Protein AF-A0A662GEE6-F1 (afdb_monomer_lite)

Structure (mmCIF, N/CA/C/O backbone):
data_AF-A0A662GEE6-F1
#
_entry.id   AF-A0A662GEE6-F1
#
loop_
_atom_site.group_PDB
_atom_site.id
_atom_site.type_symbol
_atom_site.label_atom_id
_atom_site.label_alt_id
_atom_site.label_comp_id
_atom_site.label_asym_id
_atom_site.label_entity_id
_atom_site.label_seq_id
_atom_site.pdbx_PDB_ins_code
_atom_site.Cartn_x
_atom_site.Cartn_y
_atom_site.Cartn_z
_atom_site.occupancy
_atom_site.B_iso_or_equiv
_atom_site.auth_seq_id
_atom_site.auth_comp_id
_atom_site.auth_asym_id
_atom_site.auth_atom_id
_atom_site.pdbx_PDB_model_num
ATOM 1 N N . VAL A 1 1 ? 4.863 8.278 20.091 1.00 70.12 1 VAL A N 1
ATOM 2 C CA . VAL A 1 1 ? 5.207 6.829 20.125 1.00 70.12 1 VAL A CA 1
ATOM 3 C C . VAL A 1 1 ? 4.520 6.023 19.019 1.00 70.12 1 VAL A C 1
ATOM 5 O O . VAL A 1 1 ? 5.196 5.236 18.364 1.00 70.12 1 VAL A O 1
ATOM 8 N N . ILE A 1 2 ? 3.230 6.260 18.743 1.00 75.50 2 ILE A N 1
ATOM 9 C CA . ILE A 1 2 ? 2.490 5.618 17.635 1.00 75.50 2 ILE A CA 1
ATOM 10 C C . ILE A 1 2 ? 3.215 5.796 16.292 1.00 75.50 2 ILE A C 1
ATOM 12 O O . ILE A 1 2 ? 3.536 4.803 15.649 1.00 75.50 2 ILE A O 1
ATOM 16 N N . ARG A 1 3 ? 3.590 7.037 15.936 1.00 79.31 3 ARG A N 1
ATOM 17 C CA . ARG A 1 3 ? 4.332 7.339 14.697 1.00 79.31 3 ARG A CA 1
ATOM 18 C C . ARG A 1 3 ? 5.618 6.520 14.561 1.00 79.31 3 ARG A C 1
ATOM 20 O O . ARG A 1 3 ? 5.789 5.827 13.579 1.00 79.31 3 ARG A O 1
ATOM 27 N N . LYS A 1 4 ? 6.444 6.475 15.611 1.00 80.25 4 LYS A N 1
ATOM 28 C CA . LYS A 1 4 ? 7.687 5.681 15.643 1.00 80.25 4 LYS A CA 1
ATOM 29 C C . LYS A 1 4 ? 7.441 4.177 15.452 1.00 80.25 4 LYS A C 1
ATOM 31 O O . LYS A 1 4 ? 8.267 3.494 14.860 1.00 80.25 4 LYS A O 1
ATOM 36 N N . THR A 1 5 ? 6.328 3.654 15.968 1.00 78.44 5 THR A N 1
ATOM 37 C CA . THR A 1 5 ? 5.972 2.231 15.819 1.00 78.44 5 THR A CA 1
ATOM 38 C C . THR A 1 5 ? 5.459 1.945 14.408 1.00 78.44 5 THR A C 1
ATOM 40 O O . THR A 1 5 ? 5.833 0.937 13.819 1.00 78.44 5 THR A O 1
ATOM 43 N N . LEU A 1 6 ? 4.676 2.862 13.837 1.00 78.25 6 LEU A N 1
ATOM 44 C CA . LEU A 1 6 ? 4.236 2.797 12.446 1.00 78.25 6 LEU A CA 1
ATOM 45 C C . LEU A 1 6 ? 5.425 2.890 11.478 1.00 78.25 6 LEU A C 1
ATOM 47 O O . LEU A 1 6 ? 5.554 2.056 10.589 1.00 78.25 6 LEU A O 1
ATOM 51 N N . ASP A 1 7 ? 6.336 3.837 11.704 1.00 81.69 7 ASP A N 1
ATOM 52 C CA . ASP A 1 7 ? 7.552 4.014 10.906 1.00 81.69 7 ASP A CA 1
ATOM 53 C C . ASP A 1 7 ? 8.461 2.781 10.996 1.00 81.69 7 ASP A C 1
ATOM 55 O O . ASP A 1 7 ? 9.103 2.410 10.017 1.00 81.69 7 ASP A O 1
ATOM 59 N N . TYR A 1 8 ? 8.508 2.115 12.153 1.00 80.56 8 TYR A N 1
ATOM 60 C CA . TYR A 1 8 ? 9.241 0.861 12.323 1.00 80.56 8 TYR A CA 1
ATOM 61 C C . TYR A 1 8 ? 8.662 -0.267 11.457 1.00 80.56 8 TYR A C 1
ATOM 63 O O . TYR A 1 8 ? 9.410 -0.950 10.762 1.00 80.56 8 TYR A O 1
ATOM 71 N N . VAL A 1 9 ? 7.336 -0.432 11.467 1.00 79.56 9 VAL A N 1
ATOM 72 C CA . VAL A 1 9 ? 6.606 -1.432 10.664 1.00 79.56 9 VAL A CA 1
ATOM 73 C C . VAL A 1 9 ? 6.745 -1.134 9.164 1.00 79.56 9 VAL A C 1
ATOM 75 O O . VAL A 1 9 ? 7.011 -2.038 8.371 1.00 79.56 9 VAL A O 1
ATOM 78 N N . ALA A 1 10 ? 6.623 0.136 8.774 1.00 76.00 10 ALA A N 1
ATOM 79 C CA . ALA A 1 10 ? 6.743 0.573 7.384 1.00 76.00 10 ALA A CA 1
ATOM 80 C C . ALA A 1 10 ? 8.167 0.399 6.830 1.00 76.00 10 ALA A C 1
ATOM 82 O O . ALA A 1 10 ? 8.337 0.037 5.670 1.00 76.00 10 ALA A O 1
ATOM 83 N N . ASN A 1 11 ? 9.194 0.610 7.660 1.00 81.62 11 ASN A N 1
ATOM 84 C CA . ASN A 1 11 ? 10.597 0.476 7.259 1.00 81.62 11 ASN A CA 1
ATOM 85 C C . ASN A 1 11 ? 11.186 -0.919 7.516 1.00 81.62 11 ASN A C 1
ATOM 87 O O . ASN A 1 11 ? 12.384 -1.118 7.311 1.00 81.62 11 ASN A O 1
ATOM 91 N N . LEU A 1 12 ? 10.379 -1.894 7.944 1.00 78.19 12 LEU A N 1
ATOM 92 C CA . LEU A 1 12 ? 10.841 -3.266 8.167 1.00 78.19 12 LEU A CA 1
ATOM 93 C C . LEU A 1 12 ? 11.504 -3.878 6.911 1.00 78.19 12 LEU A C 1
ATOM 95 O O . LEU A 1 12 ? 12.614 -4.396 7.037 1.00 78.19 12 LEU A O 1
ATOM 99 N N . PRO A 1 13 ? 10.933 -3.739 5.693 1.00 72.88 13 PRO A N 1
ATOM 100 C CA . PRO A 1 13 ? 11.553 -4.245 4.466 1.00 72.88 13 PRO A CA 1
ATOM 101 C C . PRO A 1 13 ? 12.862 -3.537 4.116 1.00 72.88 13 PRO A C 1
ATOM 103 O O . PRO A 1 13 ? 13.697 -4.098 3.421 1.00 72.88 13 PRO A O 1
ATOM 106 N N . ALA A 1 14 ? 13.075 -2.306 4.590 1.00 73.00 14 ALA A N 1
ATOM 107 C CA . ALA A 1 14 ? 14.298 -1.555 4.312 1.00 73.00 14 ALA A CA 1
ATOM 108 C C . ALA A 1 14 ? 15.508 -2.051 5.125 1.00 73.00 14 ALA A C 1
ATOM 110 O O . ALA A 1 14 ? 16.641 -1.676 4.812 1.00 73.00 14 ALA A O 1
ATOM 111 N N . ARG A 1 15 ? 15.281 -2.870 6.163 1.00 72.81 15 ARG A N 1
ATOM 112 C CA . ARG A 1 15 ? 16.337 -3.452 7.006 1.00 72.81 15 ARG A CA 1
ATOM 113 C C . ARG A 1 15 ? 16.937 -4.727 6.422 1.00 72.81 15 ARG A C 1
ATOM 115 O O . ARG A 1 15 ? 18.106 -4.994 6.677 1.00 72.81 15 ARG A O 1
ATOM 122 N N . ASP A 1 16 ? 16.169 -5.479 5.638 1.00 76.56 16 ASP A N 1
ATOM 123 C CA . ASP A 1 16 ? 16.661 -6.663 4.938 1.00 76.56 16 ASP A CA 1
ATOM 124 C C . ASP A 1 16 ? 17.181 -6.274 3.538 1.00 76.56 16 ASP A C 1
ATOM 126 O O . ASP A 1 16 ? 16.471 -5.601 2.783 1.00 76.56 16 ASP A O 1
ATOM 130 N N . PRO A 1 17 ? 18.409 -6.665 3.150 1.00 75.25 17 PRO A N 1
ATOM 131 C CA . PRO A 1 17 ? 18.991 -6.284 1.864 1.00 75.25 17 PRO A CA 1
ATOM 132 C C . PRO A 1 17 ? 18.207 -6.816 0.654 1.00 75.25 17 PRO A C 1
ATOM 134 O O . PRO A 1 17 ? 18.204 -6.165 -0.394 1.00 75.25 17 PRO A O 1
ATOM 137 N N . SER A 1 18 ? 17.528 -7.960 0.776 1.00 75.69 18 SER A N 1
ATOM 138 C CA . SER A 1 18 ? 16.696 -8.527 -0.290 1.00 75.69 18 SER A CA 1
ATOM 139 C C . SER A 1 18 ? 15.382 -7.754 -0.438 1.00 75.69 18 SER A C 1
ATOM 141 O O . SER A 1 18 ? 15.050 -7.300 -1.537 1.00 75.69 18 SER A O 1
ATOM 143 N N . ALA A 1 19 ? 14.679 -7.508 0.669 1.00 75.62 19 ALA A N 1
ATOM 144 C CA . ALA A 1 19 ? 13.407 -6.794 0.666 1.00 75.62 19 ALA A CA 1
ATOM 145 C C . ALA A 1 19 ? 13.584 -5.308 0.318 1.00 75.62 19 ALA A C 1
ATOM 147 O O . ALA A 1 19 ? 12.751 -4.738 -0.387 1.00 75.62 19 ALA A O 1
ATOM 148 N N . LYS A 1 20 ? 14.716 -4.700 0.693 1.00 80.44 20 LYS A N 1
ATOM 149 C CA . LYS A 1 20 ? 15.074 -3.326 0.315 1.00 80.44 20 LYS A CA 1
ATOM 150 C C . LYS A 1 20 ? 15.208 -3.167 -1.200 1.00 80.44 20 LYS A C 1
ATOM 152 O O . LYS A 1 20 ? 14.732 -2.170 -1.753 1.00 80.44 20 LYS A O 1
ATOM 157 N N . ARG A 1 21 ? 15.835 -4.134 -1.884 1.00 81.00 21 ARG A N 1
ATOM 158 C CA . ARG A 1 21 ? 15.965 -4.125 -3.353 1.00 81.00 21 ARG A CA 1
ATOM 159 C C . ARG A 1 21 ? 14.588 -4.166 -4.007 1.00 81.00 21 ARG A C 1
ATOM 161 O O . ARG A 1 21 ? 14.289 -3.291 -4.813 1.00 81.00 21 ARG A O 1
ATOM 168 N N . TRP A 1 22 ? 13.727 -5.098 -3.598 1.00 81.56 22 TRP A N 1
ATOM 169 C CA . TRP A 1 22 ? 12.362 -5.198 -4.129 1.00 81.56 22 TRP A CA 1
ATOM 170 C C . TRP A 1 22 ? 11.511 -3.963 -3.810 1.00 81.56 22 TRP A C 1
ATOM 172 O O . TRP A 1 22 ? 10.858 -3.431 -4.702 1.00 81.56 22 TRP A O 1
ATOM 182 N N . ALA A 1 23 ? 11.603 -3.403 -2.602 1.00 79.44 23 ALA A N 1
ATOM 183 C CA . ALA A 1 23 ? 10.926 -2.153 -2.254 1.00 79.44 23 ALA A CA 1
ATOM 184 C C . ALA A 1 23 ? 11.380 -0.974 -3.138 1.00 79.44 23 ALA A C 1
ATOM 186 O O . ALA A 1 23 ? 10.557 -0.182 -3.599 1.00 79.44 23 ALA A O 1
ATOM 1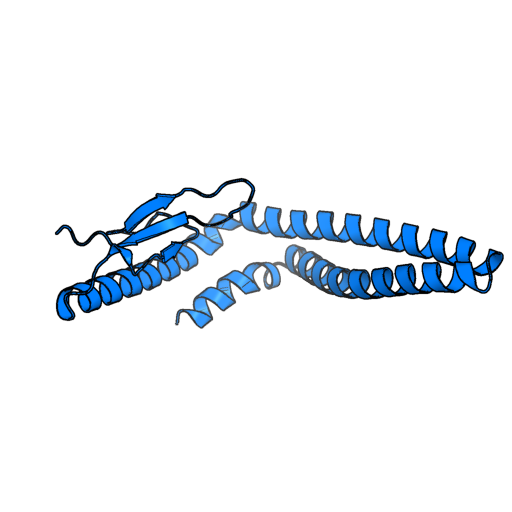87 N N . THR A 1 24 ? 12.679 -0.885 -3.436 1.00 83.50 24 THR A N 1
ATOM 188 C CA . THR A 1 24 ? 13.232 0.149 -4.329 1.00 83.50 24 THR A CA 1
ATOM 189 C C . THR A 1 24 ? 12.748 -0.051 -5.764 1.00 8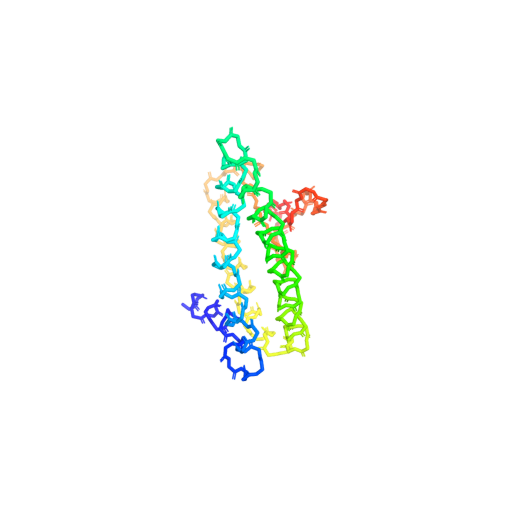3.50 24 THR A C 1
ATOM 191 O O . THR A 1 24 ? 12.272 0.893 -6.393 1.00 83.50 24 THR A O 1
ATOM 194 N N . VAL A 1 25 ? 12.793 -1.292 -6.258 1.00 83.69 25 VAL A N 1
ATOM 195 C CA . VAL A 1 25 ? 12.259 -1.682 -7.569 1.00 83.69 25 VAL A CA 1
ATOM 196 C C . VAL A 1 25 ? 10.775 -1.321 -7.662 1.00 83.69 25 VAL A C 1
ATOM 198 O O . VAL A 1 25 ? 10.364 -0.695 -8.631 1.00 83.69 25 VAL A O 1
ATOM 201 N N . TYR A 1 26 ? 9.971 -1.611 -6.635 1.00 84.50 26 TYR A N 1
ATOM 202 C CA . TYR A 1 26 ? 8.554 -1.240 -6.598 1.00 84.50 26 TYR A CA 1
ATOM 203 C C . TYR A 1 26 ? 8.341 0.277 -6.723 1.00 84.50 26 TYR A C 1
ATOM 205 O O . TYR A 1 26 ? 7.488 0.716 -7.498 1.00 84.50 26 TYR A O 1
ATOM 213 N N . LEU A 1 27 ? 9.122 1.087 -5.999 1.00 84.56 27 LEU A N 1
ATOM 214 C CA . LEU A 1 27 ? 9.037 2.550 -6.072 1.00 84.56 27 LEU A CA 1
ATOM 215 C C . LEU A 1 27 ? 9.426 3.085 -7.458 1.00 84.56 27 LEU A C 1
ATOM 217 O O . LEU A 1 27 ? 8.704 3.919 -8.010 1.00 84.56 27 LEU A O 1
ATOM 221 N N . LEU A 1 28 ? 10.514 2.575 -8.043 1.00 86.50 28 LEU A N 1
ATOM 222 C CA . LEU A 1 28 ? 10.965 2.954 -9.387 1.00 86.50 28 LEU A CA 1
ATOM 223 C C . LEU A 1 28 ? 9.952 2.554 -10.462 1.00 86.50 28 LEU A C 1
ATOM 225 O O . LEU A 1 28 ? 9.618 3.359 -11.335 1.00 86.50 28 LEU A O 1
ATOM 229 N N . ILE A 1 29 ? 9.406 1.339 -10.374 1.00 86.81 29 ILE A N 1
ATOM 230 C CA . ILE A 1 29 ? 8.377 0.875 -11.303 1.00 86.81 29 ILE A CA 1
ATOM 231 C C . ILE A 1 29 ? 7.111 1.709 -11.154 1.00 86.81 29 ILE A C 1
ATOM 233 O O . ILE A 1 29 ? 6.516 2.067 -12.162 1.00 86.81 29 ILE A O 1
ATOM 237 N N . ARG A 1 30 ? 6.702 2.084 -9.935 1.00 84.19 30 ARG A N 1
ATOM 238 C CA . ARG A 1 30 ? 5.517 2.932 -9.728 1.00 84.19 30 ARG A CA 1
ATOM 239 C C . ARG A 1 30 ? 5.636 4.274 -10.456 1.00 84.19 30 ARG A C 1
ATOM 241 O O . ARG A 1 30 ? 4.640 4.748 -11.000 1.00 84.19 30 ARG A O 1
ATOM 248 N N . LEU A 1 31 ? 6.826 4.876 -10.465 1.00 85.69 31 LEU A N 1
ATOM 249 C CA . LEU A 1 31 ? 7.096 6.096 -11.230 1.00 85.69 31 LEU A CA 1
ATOM 250 C C . LEU A 1 31 ? 7.096 5.810 -12.741 1.00 85.69 31 LEU A C 1
ATOM 252 O O . LEU A 1 31 ? 6.408 6.493 -13.497 1.00 85.69 31 LEU A O 1
ATOM 256 N N . SER A 1 32 ? 7.797 4.755 -13.158 1.00 85.00 32 SER A N 1
ATOM 257 C CA . SER A 1 32 ? 7.910 4.339 -14.564 1.00 85.00 32 SER A CA 1
ATOM 258 C C . SER A 1 32 ? 6.551 4.012 -15.190 1.00 85.00 32 SER A C 1
ATOM 260 O O . SER A 1 32 ? 6.305 4.337 -16.348 1.00 85.00 32 SER A O 1
ATOM 262 N N . LEU A 1 33 ? 5.620 3.446 -14.417 1.00 87.25 33 LEU A N 1
ATOM 263 C CA . LEU A 1 33 ? 4.257 3.134 -14.855 1.00 87.25 33 LEU A CA 1
ATOM 264 C C . LEU A 1 33 ? 3.458 4.399 -15.198 1.00 87.25 33 LEU A C 1
ATOM 266 O O . LEU A 1 33 ? 2.685 4.408 -16.148 1.00 87.25 33 LEU A O 1
ATOM 270 N N . ARG A 1 34 ? 3.669 5.497 -14.460 1.00 87.31 34 ARG A N 1
ATOM 271 C CA . ARG A 1 34 ? 3.034 6.786 -14.779 1.00 87.31 34 ARG A CA 1
ATOM 272 C C . ARG A 1 34 ? 3.588 7.361 -16.079 1.00 87.31 34 ARG A C 1
ATOM 274 O O . ARG A 1 34 ? 2.816 7.834 -16.902 1.00 87.31 34 ARG A O 1
ATOM 281 N N . ILE A 1 35 ? 4.905 7.284 -16.268 1.00 87.06 35 ILE A N 1
ATOM 282 C CA . ILE A 1 35 ? 5.580 7.784 -17.474 1.00 87.06 35 ILE A CA 1
ATOM 283 C C . ILE A 1 35 ? 5.142 6.977 -18.702 1.00 87.06 35 ILE A C 1
ATOM 285 O O . ILE A 1 35 ? 4.731 7.555 -19.702 1.00 87.06 35 ILE A O 1
ATOM 289 N N . THR A 1 36 ? 5.162 5.646 -18.611 1.00 87.94 36 THR A N 1
ATOM 290 C CA . THR A 1 36 ? 4.727 4.752 -19.700 1.00 87.94 36 THR A CA 1
ATOM 291 C C . THR A 1 36 ? 3.250 4.924 -20.039 1.00 87.94 36 THR A C 1
ATOM 293 O O . THR A 1 36 ? 2.901 4.895 -21.214 1.00 87.94 36 THR A O 1
ATOM 296 N N . PHE A 1 37 ? 2.386 5.190 -19.055 1.00 88.12 37 PHE A N 1
ATOM 297 C CA . PHE A 1 37 ? 0.979 5.500 -19.315 1.00 88.12 37 PHE A CA 1
ATOM 298 C C . PHE A 1 37 ? 0.797 6.822 -20.077 1.00 88.12 37 PHE A C 1
ATOM 300 O O . PHE A 1 37 ? 0.020 6.884 -21.025 1.00 88.12 37 PHE A O 1
ATOM 307 N N . VAL A 1 38 ? 1.547 7.869 -19.717 1.00 89.81 38 VAL A N 1
ATOM 308 C CA . VAL A 1 38 ? 1.523 9.142 -20.459 1.00 89.81 38 VAL A CA 1
ATOM 309 C C . VAL A 1 38 ? 2.057 8.958 -21.880 1.00 89.81 38 VAL A C 1
ATOM 311 O O . VAL A 1 38 ? 1.443 9.454 -22.820 1.00 89.81 38 VAL A O 1
ATOM 314 N N . LEU A 1 39 ? 3.147 8.205 -22.055 1.00 87.50 39 LEU A N 1
ATOM 315 C CA . LEU A 1 39 ? 3.686 7.869 -23.378 1.00 87.50 39 LEU A CA 1
ATOM 316 C C . LEU A 1 39 ? 2.683 7.079 -24.224 1.00 87.50 39 LEU A C 1
ATOM 318 O O . LEU A 1 39 ? 2.557 7.341 -25.415 1.00 87.50 39 LEU A O 1
ATOM 322 N N . PHE A 1 40 ? 1.937 6.158 -23.615 1.00 90.44 40 PHE A N 1
ATOM 323 C CA . PHE A 1 40 ? 0.875 5.416 -24.288 1.00 90.44 40 PHE A CA 1
ATOM 324 C C . PHE A 1 40 ? -0.249 6.346 -24.773 1.00 90.44 40 PHE A C 1
ATOM 326 O O . PHE A 1 40 ? -0.636 6.283 -25.938 1.00 90.44 40 PHE A O 1
ATOM 333 N N . LEU A 1 41 ? -0.725 7.267 -23.926 1.00 89.94 41 LEU A N 1
ATOM 334 C CA . LEU A 1 41 ? -1.733 8.259 -24.324 1.00 89.94 41 LEU A CA 1
ATOM 335 C C . LEU A 1 41 ? -1.215 9.213 -25.410 1.00 89.94 41 LEU A C 1
ATOM 337 O O . LEU A 1 41 ? -1.932 9.523 -26.359 1.00 89.94 41 LEU A O 1
ATOM 341 N N . PHE A 1 42 ? 0.040 9.648 -25.297 1.00 89.25 42 PHE A N 1
ATOM 342 C CA . PHE A 1 42 ? 0.691 10.480 -26.305 1.00 89.25 42 PHE A CA 1
ATOM 343 C C . PHE A 1 42 ? 0.825 9.743 -27.643 1.00 89.25 42 PHE A C 1
ATOM 345 O O . PHE A 1 42 ? 0.594 10.322 -28.702 1.00 89.25 42 PHE A O 1
ATOM 352 N N . SER A 1 43 ? 1.119 8.444 -27.596 1.00 88.31 43 SER A N 1
ATOM 353 C CA . SER A 1 43 ? 1.155 7.594 -28.779 1.00 88.31 43 SER A CA 1
ATOM 354 C C . SER A 1 43 ? -0.205 7.491 -29.462 1.00 88.31 43 SER A C 1
ATOM 356 O O . SER A 1 43 ? -0.268 7.571 -30.686 1.00 88.31 43 SER A O 1
ATOM 358 N N . LEU A 1 44 ? -1.292 7.343 -28.695 1.00 87.56 44 LEU A N 1
ATOM 359 C CA . LEU A 1 44 ? -2.650 7.349 -29.246 1.00 87.56 44 LEU A CA 1
ATOM 360 C C . LEU A 1 44 ? -2.958 8.679 -29.937 1.00 87.56 44 LEU A C 1
ATOM 362 O O . LEU A 1 44 ? -3.485 8.683 -31.045 1.00 87.56 44 LEU A O 1
ATOM 366 N N . PHE A 1 45 ? -2.567 9.806 -29.342 1.00 88.88 45 PHE A N 1
ATOM 367 C CA . PHE A 1 45 ? -2.716 11.105 -29.996 1.00 88.88 45 PHE A CA 1
ATOM 368 C C . PHE A 1 45 ? -1.933 11.166 -31.318 1.00 88.88 45 PHE A C 1
ATOM 370 O O . PHE A 1 45 ? -2.496 11.529 -32.350 1.00 88.88 45 PHE A O 1
ATOM 377 N N . LEU A 1 46 ? -0.674 10.719 -31.326 1.00 88.31 46 LEU A N 1
ATOM 378 C CA . LEU A 1 46 ? 0.168 10.715 -32.525 1.00 88.31 46 LEU A CA 1
ATOM 379 C C . LEU A 1 46 ? -0.385 9.855 -33.665 1.00 88.31 46 LEU A C 1
ATOM 381 O O . LEU A 1 46 ? -0.235 10.254 -34.818 1.00 88.31 46 LEU A O 1
ATOM 385 N N . THR A 1 47 ? -1.060 8.734 -33.377 1.00 87.88 47 THR A N 1
ATOM 386 C CA . THR A 1 47 ? -1.684 7.905 -34.432 1.00 87.88 47 THR A CA 1
ATOM 387 C C . THR A 1 47 ? -2.712 8.666 -35.271 1.00 87.88 47 THR A C 1
ATOM 389 O O . THR A 1 47 ? -2.903 8.329 -36.436 1.00 87.88 47 THR A O 1
ATOM 392 N N . THR A 1 48 ? -3.331 9.719 -34.723 1.00 86.19 48 THR A N 1
ATOM 393 C CA . THR A 1 48 ? -4.295 10.553 -35.460 1.00 86.19 48 THR A CA 1
ATOM 394 C C . THR A 1 48 ? -3.629 11.529 -36.429 1.00 86.19 48 THR A C 1
ATOM 396 O O . THR A 1 48 ? -4.229 11.892 -37.435 1.00 86.19 48 THR A O 1
ATOM 399 N N . THR A 1 49 ? -2.395 11.959 -36.142 1.00 85.69 49 THR A N 1
ATOM 400 C CA . THR A 1 49 ? -1.661 12.940 -36.959 1.00 85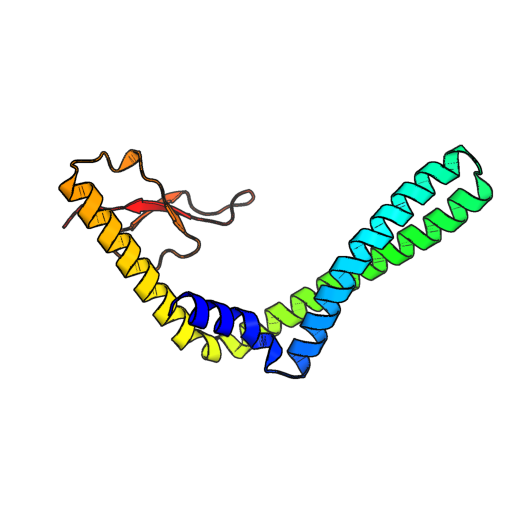.69 49 THR A CA 1
ATOM 401 C C . THR A 1 49 ? -0.699 12.261 -37.933 1.00 85.69 49 THR A C 1
ATOM 403 O O . THR A 1 49 ? -0.620 12.653 -39.090 1.00 85.69 49 THR A O 1
ATOM 406 N N . ASN A 1 50 ? 0.025 11.237 -37.470 1.00 86.38 50 ASN A N 1
ATOM 407 C CA . ASN A 1 50 ? 1.021 10.484 -38.233 1.00 86.38 50 ASN A CA 1
ATOM 408 C C . ASN A 1 50 ? 0.852 8.978 -37.958 1.00 86.38 50 ASN A C 1
ATOM 410 O O . ASN A 1 50 ? 1.437 8.463 -36.998 1.00 86.38 50 ASN A O 1
ATOM 414 N N . PRO A 1 51 ? 0.075 8.259 -38.789 1.00 83.19 51 PRO A N 1
ATOM 415 C CA . PRO A 1 51 ? -0.300 6.873 -38.520 1.00 83.19 51 PRO A CA 1
ATOM 416 C C . PRO A 1 51 ? 0.897 5.927 -38.385 1.00 83.19 51 PRO A C 1
ATOM 418 O O . PRO A 1 51 ? 0.962 5.171 -37.421 1.00 83.19 51 PRO A O 1
ATOM 421 N N . GLU A 1 52 ? 1.878 5.998 -39.291 1.00 85.94 52 GLU A N 1
ATOM 422 C CA . GLU A 1 52 ? 3.004 5.052 -39.298 1.00 85.94 52 GLU A CA 1
ATOM 423 C C . GLU A 1 52 ? 3.845 5.135 -38.019 1.00 85.94 52 GLU A C 1
ATOM 425 O O . GLU A 1 52 ? 3.997 4.143 -37.307 1.00 85.94 52 GLU A O 1
ATOM 430 N N . LEU A 1 53 ? 4.327 6.333 -37.668 1.00 83.94 53 LEU A N 1
ATOM 431 C CA . LEU A 1 53 ? 5.093 6.547 -36.435 1.00 83.94 53 LEU A CA 1
ATOM 432 C C . LEU A 1 53 ? 4.249 6.281 -35.184 1.00 83.94 53 LEU A C 1
ATOM 434 O O . LEU A 1 53 ? 4.761 5.738 -34.204 1.00 83.94 53 LEU A O 1
ATOM 438 N N . GLY A 1 54 ? 2.961 6.630 -35.222 1.00 87.31 54 GLY A N 1
ATOM 439 C CA . GLY A 1 54 ? 2.036 6.393 -34.122 1.00 87.31 54 GLY A CA 1
ATOM 440 C C . GLY A 1 54 ? 1.876 4.909 -33.794 1.00 87.31 54 GLY A C 1
ATOM 441 O O . GLY A 1 54 ? 1.928 4.549 -32.619 1.00 87.31 54 GLY A O 1
ATOM 442 N N . PHE A 1 55 ? 1.729 4.038 -34.799 1.00 87.75 55 PHE A N 1
ATOM 443 C CA . PHE A 1 55 ? 1.584 2.595 -34.575 1.00 87.75 55 PHE A CA 1
ATOM 444 C C . PHE A 1 55 ? 2.863 1.955 -34.022 1.00 87.75 55 PHE A C 1
ATOM 446 O O . PHE A 1 55 ? 2.777 1.164 -33.078 1.00 87.75 55 PHE A O 1
ATOM 453 N N . TYR A 1 56 ? 4.045 2.324 -34.534 1.00 88.62 56 TYR A N 1
ATOM 454 C CA . TYR A 1 56 ? 5.320 1.843 -33.980 1.00 88.62 56 TYR A CA 1
ATOM 455 C C . TYR A 1 56 ? 5.493 2.261 -32.517 1.00 88.62 56 TYR A C 1
ATOM 457 O O . TYR A 1 56 ? 5.805 1.427 -31.661 1.00 88.62 56 TYR A O 1
ATOM 465 N N . LEU A 1 57 ? 5.243 3.538 -32.213 1.00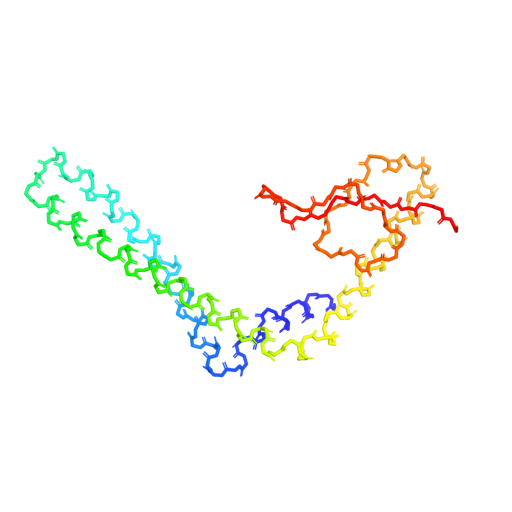 87.75 57 LEU A N 1
ATOM 466 C CA . LEU A 1 57 ? 5.347 4.059 -30.852 1.00 87.75 57 LEU A CA 1
ATOM 467 C C . LEU A 1 57 ? 4.325 3.391 -29.916 1.00 87.75 57 LEU A C 1
ATOM 469 O O . LEU A 1 57 ? 4.652 3.102 -28.765 1.00 87.75 57 LEU A O 1
ATOM 473 N N . LEU A 1 58 ? 3.127 3.071 -30.419 1.00 89.38 58 LEU A N 1
ATOM 474 C CA . LEU A 1 58 ? 2.057 2.444 -29.642 1.00 89.38 58 LEU A CA 1
ATOM 475 C C . LEU A 1 58 ? 2.440 1.022 -29.251 1.00 89.38 58 LEU A C 1
ATOM 477 O O . LEU A 1 58 ? 2.245 0.626 -28.101 1.00 89.38 58 LEU A O 1
ATOM 481 N N . TYR A 1 59 ? 3.022 0.269 -30.184 1.00 90.31 59 TYR A N 1
ATOM 482 C CA . TYR A 1 59 ? 3.476 -1.096 -29.935 1.00 90.31 59 TYR A CA 1
ATOM 483 C C . TYR A 1 59 ? 4.571 -1.124 -28.861 1.00 90.31 59 TYR A C 1
ATOM 485 O O . TYR A 1 59 ? 4.486 -1.887 -27.894 1.00 90.31 59 TYR A O 1
ATOM 493 N N . VAL A 1 60 ? 5.553 -0.222 -28.972 1.00 90.19 60 VAL A N 1
ATOM 494 C CA . VAL A 1 60 ? 6.639 -0.076 -27.991 1.00 90.19 60 VAL A C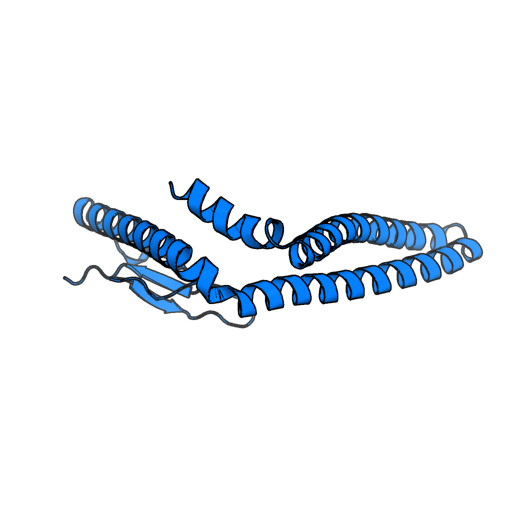A 1
ATOM 495 C C . VAL A 1 60 ? 6.101 0.364 -26.626 1.00 90.19 60 VAL A C 1
ATOM 497 O O . VAL A 1 60 ? 6.446 -0.234 -25.605 1.00 90.19 60 VAL A O 1
ATOM 500 N N . ALA A 1 61 ? 5.224 1.371 -26.587 1.00 89.12 61 ALA A N 1
ATOM 501 C CA . ALA A 1 61 ? 4.635 1.870 -25.347 1.00 89.12 61 ALA A CA 1
ATOM 502 C C . ALA A 1 61 ? 3.787 0.798 -24.645 1.00 89.12 61 ALA A C 1
ATOM 504 O O . ALA A 1 61 ? 3.878 0.641 -23.427 1.00 89.12 61 ALA A O 1
ATOM 505 N N . THR A 1 62 ? 3.015 0.020 -25.406 1.00 89.25 62 THR A N 1
ATOM 506 C CA . THR A 1 62 ? 2.192 -1.078 -24.878 1.00 89.25 62 THR A CA 1
ATOM 507 C C . THR A 1 62 ? 3.062 -2.192 -24.303 1.00 89.25 62 THR A C 1
ATOM 509 O O . THR A 1 62 ? 2.811 -2.650 -23.186 1.00 89.25 62 THR A O 1
ATOM 512 N N . ALA A 1 63 ? 4.126 -2.588 -25.010 1.00 91.38 63 ALA A N 1
ATOM 513 C CA . ALA A 1 63 ? 5.074 -3.585 -24.517 1.00 91.38 63 ALA A CA 1
ATOM 514 C C . ALA A 1 63 ? 5.746 -3.129 -23.208 1.00 91.38 63 ALA A C 1
ATOM 516 O O . ALA A 1 63 ? 5.787 -3.882 -22.232 1.00 91.38 63 ALA A O 1
ATOM 517 N N . LEU A 1 64 ? 6.204 -1.873 -23.144 1.00 89.19 64 LEU A N 1
ATOM 518 C CA . LEU A 1 64 ? 6.797 -1.289 -21.936 1.00 89.19 64 LEU A CA 1
ATOM 519 C C . LEU A 1 64 ? 5.808 -1.206 -20.768 1.00 89.19 64 LEU A C 1
ATOM 521 O O . LEU A 1 64 ? 6.186 -1.482 -19.624 1.00 89.19 64 LEU A O 1
ATOM 525 N N . LEU A 1 65 ? 4.549 -0.850 -21.034 1.00 89.31 65 LEU A N 1
ATOM 526 C CA . LEU A 1 65 ? 3.491 -0.810 -20.023 1.00 89.31 65 LEU A CA 1
ATOM 527 C C . LEU A 1 65 ? 3.242 -2.211 -19.454 1.00 89.31 65 LEU A C 1
ATOM 529 O O . LEU A 1 65 ? 3.196 -2.378 -18.233 1.00 89.31 65 LEU A O 1
ATOM 533 N N . TYR A 1 66 ? 3.167 -3.223 -20.321 1.00 90.31 66 TYR A N 1
ATOM 534 C CA . TYR A 1 66 ? 2.953 -4.611 -19.919 1.00 90.31 66 TYR A CA 1
ATOM 535 C C . TYR A 1 66 ? 4.102 -5.149 -19.054 1.00 90.31 66 TYR A C 1
ATOM 537 O O . TYR A 1 66 ? 3.868 -5.672 -17.960 1.00 90.31 66 TYR A O 1
ATOM 545 N N . ILE A 1 67 ? 5.352 -4.933 -19.479 1.00 89.31 67 ILE A N 1
ATOM 546 C CA . ILE A 1 67 ? 6.545 -5.291 -18.694 1.00 89.31 67 ILE A CA 1
ATOM 547 C C . ILE A 1 67 ? 6.513 -4.586 -17.331 1.00 89.31 67 ILE A C 1
ATOM 549 O O . ILE A 1 67 ? 6.702 -5.222 -16.292 1.00 89.31 67 ILE A O 1
ATOM 553 N N . SER A 1 68 ? 6.209 -3.287 -17.311 1.00 88.25 68 SER A N 1
ATOM 554 C CA . SER A 1 68 ? 6.130 -2.502 -16.072 1.00 88.25 68 SER A CA 1
ATOM 555 C C . SER A 1 68 ? 5.047 -3.023 -15.122 1.00 88.25 68 SER A C 1
ATOM 557 O O . SER A 1 68 ? 5.262 -3.063 -13.908 1.00 88.25 68 SER A O 1
ATOM 559 N N . MET A 1 69 ? 3.898 -3.461 -15.649 1.00 87.19 69 MET A N 1
ATOM 560 C CA . MET A 1 69 ? 2.828 -4.082 -14.862 1.00 87.19 69 MET A CA 1
ATOM 561 C C . MET A 1 69 ? 3.265 -5.410 -14.239 1.00 87.19 69 MET A C 1
ATOM 563 O O . MET A 1 69 ? 3.058 -5.605 -13.038 1.00 87.19 69 MET A O 1
ATOM 567 N N . ILE A 1 70 ? 3.907 -6.290 -15.012 1.00 90.25 70 ILE A N 1
ATOM 568 C CA . ILE A 1 70 ? 4.389 -7.588 -14.514 1.00 90.25 70 ILE A CA 1
ATOM 569 C C . ILE A 1 70 ? 5.430 -7.387 -13.415 1.00 90.25 70 ILE A C 1
ATOM 571 O O . ILE A 1 70 ? 5.312 -7.967 -12.334 1.00 90.25 70 ILE A O 1
ATOM 575 N N . VAL A 1 71 ? 6.424 -6.526 -13.652 1.00 89.00 71 VAL A N 1
ATOM 576 C CA . VAL A 1 71 ? 7.476 -6.257 -12.662 1.00 89.00 71 VAL A CA 1
ATOM 577 C C . VAL A 1 71 ? 6.881 -5.631 -11.399 1.00 89.00 71 VAL A C 1
ATOM 579 O O . VAL A 1 71 ? 7.295 -5.983 -10.293 1.00 89.00 71 VAL A O 1
ATOM 582 N N . ARG A 1 72 ? 5.870 -4.756 -11.527 1.00 88.81 72 ARG A N 1
ATOM 583 C CA . ARG A 1 72 ? 5.150 -4.200 -10.370 1.00 88.81 72 ARG A CA 1
ATOM 584 C C . ARG A 1 72 ? 4.503 -5.296 -9.536 1.00 88.81 72 ARG A C 1
ATOM 586 O O . ARG A 1 72 ? 4.656 -5.286 -8.316 1.00 88.81 72 ARG A O 1
ATOM 593 N N . TRP A 1 73 ? 3.765 -6.191 -10.186 1.00 88.75 73 TRP A N 1
ATOM 594 C CA . TRP A 1 73 ? 3.059 -7.282 -9.524 1.00 88.75 73 TRP A CA 1
ATOM 595 C C . TRP A 1 73 ? 4.036 -8.233 -8.828 1.00 88.75 73 TRP A C 1
ATOM 597 O O . TRP A 1 73 ? 3.883 -8.510 -7.641 1.00 88.75 73 TRP A O 1
ATOM 607 N N . TYR A 1 74 ? 5.100 -8.639 -9.523 1.00 88.62 74 TYR A N 1
ATOM 608 C CA . TYR A 1 74 ? 6.127 -9.517 -8.963 1.00 88.62 74 TYR A CA 1
ATOM 609 C C . TYR A 1 74 ? 6.851 -8.879 -7.771 1.00 88.62 74 TYR A C 1
ATOM 611 O O . TYR A 1 74 ? 7.018 -9.508 -6.727 1.00 88.62 74 TYR A O 1
ATOM 619 N N . SER A 1 75 ? 7.241 -7.609 -7.901 1.00 85.25 75 SER A N 1
ATOM 620 C CA . SER A 1 75 ? 7.902 -6.870 -6.826 1.00 85.25 75 SER A CA 1
ATOM 621 C C . SER A 1 75 ? 7.000 -6.718 -5.597 1.00 85.25 75 SER A C 1
ATOM 623 O O . SER A 1 75 ? 7.446 -6.932 -4.470 1.00 85.25 75 SER A O 1
ATOM 625 N N . LEU A 1 76 ? 5.713 -6.421 -5.808 1.00 85.19 76 LEU A N 1
ATOM 626 C CA . LEU A 1 76 ? 4.732 -6.347 -4.728 1.00 85.19 76 LEU A CA 1
ATOM 627 C C . LEU A 1 76 ? 4.597 -7.690 -4.003 1.00 85.19 76 LEU A C 1
ATOM 629 O O . LEU A 1 76 ? 4.680 -7.716 -2.778 1.00 85.19 76 LEU A O 1
ATOM 633 N N . ASN A 1 77 ? 4.454 -8.792 -4.742 1.00 87.56 77 ASN A N 1
ATOM 634 C CA . ASN A 1 77 ? 4.365 -10.124 -4.146 1.00 87.56 77 ASN A CA 1
ATOM 635 C C . ASN A 1 77 ? 5.619 -10.466 -3.342 1.00 87.56 77 ASN A C 1
ATOM 637 O O . ASN A 1 77 ? 5.499 -10.944 -2.224 1.00 87.56 77 ASN A O 1
ATOM 641 N N . LYS A 1 78 ? 6.818 -10.127 -3.831 1.00 85.25 78 LYS A N 1
ATOM 642 C CA . LYS A 1 78 ? 8.053 -10.347 -3.063 1.00 85.25 78 LYS A CA 1
ATOM 643 C C . LYS A 1 78 ? 8.105 -9.563 -1.756 1.00 85.25 78 LYS A C 1
ATOM 645 O O . LYS A 1 78 ? 8.605 -10.078 -0.758 1.00 85.25 78 LYS A O 1
ATOM 650 N N . VAL A 1 79 ? 7.584 -8.338 -1.741 1.00 83.88 79 VAL A N 1
ATOM 651 C CA . VAL A 1 79 ? 7.463 -7.556 -0.503 1.00 83.88 79 VAL A CA 1
ATOM 652 C C . VAL A 1 79 ? 6.428 -8.186 0.437 1.00 83.88 79 VAL A C 1
ATOM 654 O O . VAL A 1 79 ? 6.685 -8.285 1.635 1.00 83.88 79 VAL A O 1
ATOM 657 N N . LEU A 1 80 ? 5.289 -8.650 -0.083 1.00 84.31 80 LEU A N 1
ATOM 658 C CA . LEU A 1 80 ? 4.255 -9.327 0.709 1.00 84.31 80 LEU A CA 1
ATOM 659 C C . LEU A 1 80 ? 4.751 -10.656 1.298 1.00 84.31 80 LEU A C 1
ATOM 661 O O . LEU A 1 80 ? 4.553 -10.898 2.487 1.00 84.31 80 LEU A O 1
ATOM 665 N N . ASP A 1 81 ? 5.462 -11.465 0.512 1.00 86.69 81 ASP A N 1
ATOM 666 C CA . ASP A 1 81 ? 6.085 -12.717 0.955 1.00 86.69 81 ASP A CA 1
ATOM 667 C C . ASP A 1 81 ? 7.067 -12.462 2.104 1.00 86.69 81 ASP A C 1
ATOM 669 O O . ASP A 1 81 ? 7.070 -13.182 3.103 1.00 86.69 81 ASP A O 1
ATOM 673 N N . PHE A 1 82 ? 7.875 -11.399 2.004 1.00 85.25 82 PHE A N 1
ATOM 674 C CA . PHE A 1 82 ? 8.782 -11.001 3.079 1.00 85.25 82 PHE A CA 1
ATOM 675 C C . PHE A 1 82 ? 8.025 -10.692 4.374 1.00 85.25 82 PHE A C 1
ATOM 677 O O . PHE A 1 82 ? 8.445 -11.130 5.447 1.00 85.25 82 PHE A O 1
ATOM 684 N N . TYR A 1 83 ? 6.906 -9.971 4.285 1.00 82.19 83 TYR A N 1
ATOM 685 C CA . TYR A 1 83 ? 6.060 -9.684 5.442 1.00 82.19 83 TYR A CA 1
ATOM 686 C C . TYR A 1 83 ? 5.408 -10.945 6.024 1.00 82.19 83 TYR A C 1
ATOM 688 O O . TYR A 1 83 ? 5.348 -11.080 7.245 1.00 82.19 83 TYR A O 1
ATOM 696 N N . ALA A 1 84 ? 4.971 -11.882 5.181 1.00 83.81 84 ALA A N 1
ATOM 697 C CA . ALA A 1 84 ? 4.387 -13.146 5.625 1.00 83.81 84 ALA A CA 1
ATOM 698 C C . ALA A 1 84 ? 5.410 -14.020 6.377 1.00 83.81 84 ALA A C 1
ATOM 700 O O . ALA A 1 84 ? 5.131 -14.523 7.469 1.00 83.81 84 ALA A O 1
ATOM 701 N N . LEU A 1 85 ? 6.627 -14.142 5.838 1.00 85.44 85 LEU A N 1
ATOM 702 C CA . LEU A 1 85 ? 7.714 -14.915 6.449 1.00 85.44 85 LEU A CA 1
ATOM 703 C C . LEU A 1 85 ? 8.211 -14.286 7.760 1.00 85.44 85 LEU A C 1
ATOM 705 O O . LEU A 1 85 ? 8.509 -14.991 8.723 1.00 85.44 85 LEU A O 1
ATOM 709 N N . ASN A 1 86 ? 8.250 -12.954 7.829 1.00 84.06 86 ASN A N 1
ATOM 710 C CA . ASN A 1 86 ? 8.777 -12.211 8.976 1.00 84.06 86 ASN A CA 1
ATOM 711 C C . ASN A 1 86 ? 7.692 -11.654 9.911 1.00 84.06 86 ASN A C 1
ATOM 713 O O . ASN A 1 86 ? 7.953 -10.713 10.664 1.00 84.06 86 ASN A O 1
ATOM 717 N N . HIS A 1 87 ? 6.487 -12.233 9.903 1.00 78.69 87 HIS A N 1
ATOM 718 C CA . HIS A 1 87 ? 5.370 -11.777 10.741 1.00 78.69 87 HIS A CA 1
ATOM 719 C C . HIS A 1 87 ? 5.747 -11.689 12.233 1.00 78.69 87 HIS A C 1
ATOM 721 O O . HIS A 1 87 ? 5.350 -10.745 12.920 1.00 78.69 87 HIS A O 1
ATOM 727 N N . HIS A 1 88 ? 6.590 -12.611 12.712 1.00 80.81 88 HIS A N 1
ATOM 728 C CA . HIS A 1 88 ? 7.083 -12.656 14.090 1.00 80.81 88 HIS A CA 1
ATOM 729 C C . HIS A 1 88 ? 7.837 -11.376 14.505 1.00 80.81 88 HIS A C 1
ATOM 731 O O . HIS A 1 88 ? 7.687 -10.907 15.633 1.00 80.81 88 HIS A O 1
ATOM 737 N N . LEU A 1 89 ? 8.584 -10.739 13.589 1.00 77.69 89 LEU A N 1
ATOM 738 C CA . LEU A 1 89 ? 9.291 -9.474 13.854 1.00 77.69 89 LEU A CA 1
ATOM 739 C C . LEU A 1 89 ? 8.320 -8.309 14.098 1.00 77.69 89 LEU A C 1
ATOM 741 O O . LEU A 1 89 ? 8.672 -7.308 14.730 1.00 77.69 89 LEU A O 1
ATOM 745 N N . MET A 1 90 ? 7.091 -8.424 13.594 1.00 77.94 90 MET A N 1
ATOM 746 C CA . MET A 1 90 ? 6.069 -7.387 13.688 1.00 77.94 90 MET A CA 1
ATOM 747 C C . MET A 1 90 ? 5.111 -7.597 14.851 1.00 77.94 90 MET A C 1
ATOM 749 O O . MET A 1 90 ? 4.445 -6.635 15.226 1.00 77.94 90 MET A O 1
ATOM 753 N N . GLU A 1 91 ? 5.045 -8.781 15.463 1.00 80.38 91 GLU A N 1
ATOM 754 C CA . GLU A 1 91 ? 4.088 -9.063 16.541 1.00 80.38 91 GLU A CA 1
ATOM 755 C C . GLU A 1 91 ? 4.179 -8.054 17.690 1.00 80.38 91 GLU A C 1
ATOM 757 O O . GLU A 1 91 ? 3.166 -7.501 18.120 1.00 80.38 91 GLU A O 1
ATOM 762 N N . GLY A 1 92 ? 5.393 -7.745 18.155 1.00 82.75 92 GLY A N 1
ATOM 763 C CA . GLY A 1 92 ? 5.593 -6.779 19.238 1.00 82.75 92 GLY A CA 1
ATOM 764 C C . GLY A 1 92 ? 5.222 -5.341 18.851 1.00 82.75 92 GLY A C 1
ATOM 765 O O . GLY A 1 92 ? 4.791 -4.549 19.692 1.00 82.75 92 GLY A O 1
ATOM 766 N N . ALA A 1 93 ? 5.372 -4.970 17.577 1.00 81.38 93 ALA A N 1
ATOM 767 C CA . ALA A 1 93 ? 4.898 -3.681 17.075 1.00 81.38 93 ALA A CA 1
ATOM 768 C C . ALA A 1 93 ? 3.368 -3.674 16.937 1.00 81.38 93 ALA A C 1
ATOM 770 O O . ALA A 1 93 ? 2.723 -2.742 17.411 1.00 81.38 93 ALA A O 1
ATOM 771 N N . SER A 1 94 ? 2.794 -4.741 16.383 1.00 82.12 94 SER A N 1
ATOM 772 C CA . SER A 1 94 ? 1.355 -4.935 16.209 1.00 82.12 94 SER A CA 1
ATOM 773 C C . SER A 1 94 ? 0.609 -4.875 17.543 1.00 82.12 94 SER A C 1
ATOM 775 O O . SER A 1 94 ? -0.323 -4.088 17.683 1.00 82.12 94 SER A O 1
ATOM 777 N N . ARG A 1 95 ? 1.093 -5.581 18.577 1.00 85.88 95 ARG A N 1
ATOM 778 C CA . ARG A 1 95 ? 0.529 -5.519 19.940 1.00 85.88 95 ARG A CA 1
ATOM 779 C C . ARG A 1 95 ? 0.539 -4.099 20.507 1.00 85.88 95 ARG A C 1
ATOM 781 O O . ARG A 1 95 ? -0.446 -3.662 21.091 1.00 85.88 95 ARG A O 1
ATOM 788 N N . ARG A 1 96 ? 1.624 -3.343 20.301 1.00 85.50 96 ARG A N 1
ATOM 789 C CA . ARG A 1 96 ? 1.685 -1.935 20.727 1.00 85.50 96 ARG A CA 1
ATOM 790 C C . ARG A 1 96 ? 0.662 -1.076 19.990 1.00 85.50 96 ARG A C 1
ATOM 792 O O . ARG A 1 96 ? -0.038 -0.304 20.635 1.00 85.50 96 ARG A O 1
ATOM 799 N N . LEU A 1 97 ? 0.556 -1.212 18.666 1.00 86.19 97 LEU A N 1
ATOM 800 C CA . LEU A 1 97 ? -0.462 -0.507 17.879 1.00 86.19 97 LEU A CA 1
ATOM 801 C C . LEU A 1 97 ? -1.878 -0.869 18.340 1.00 86.19 97 LEU A C 1
ATOM 803 O O . LEU A 1 97 ? -2.687 0.036 18.529 1.00 86.19 97 LEU A O 1
ATOM 807 N N . ARG A 1 98 ? -2.153 -2.153 18.590 1.00 89.12 98 ARG A N 1
ATOM 808 C CA . ARG A 1 98 ? -3.435 -2.627 19.122 1.00 89.12 98 ARG A CA 1
ATOM 809 C C . ARG A 1 98 ? -3.788 -1.930 20.433 1.00 89.12 98 ARG A C 1
ATOM 811 O O . ARG A 1 98 ? -4.874 -1.374 20.537 1.00 89.12 98 ARG A O 1
ATOM 818 N N . ASN A 1 99 ? -2.854 -1.878 21.384 1.00 89.50 99 ASN A N 1
ATOM 819 C CA . ASN A 1 99 ? -3.074 -1.221 22.675 1.00 89.50 99 ASN A CA 1
ATOM 820 C C . ASN A 1 99 ? -3.378 0.277 22.523 1.00 89.50 99 ASN A C 1
ATOM 822 O O . ASN A 1 99 ? -4.242 0.801 23.218 1.00 89.50 99 ASN A O 1
ATOM 826 N N . TYR A 1 100 ? -2.710 0.973 21.597 1.00 88.06 100 TYR A N 1
ATOM 827 C CA . TYR A 1 100 ? -3.006 2.385 21.333 1.00 88.06 100 TYR A CA 1
ATOM 828 C C . TYR A 1 100 ? -4.388 2.595 20.714 1.00 88.06 100 TYR A C 1
ATOM 830 O O . TYR A 1 100 ? -5.083 3.541 21.078 1.00 88.06 100 TYR A O 1
ATOM 838 N N . VAL A 1 101 ? -4.795 1.723 19.789 1.00 88.56 101 VAL A N 1
ATOM 839 C CA . VAL A 1 101 ? -6.145 1.775 19.214 1.00 88.56 101 VAL A CA 1
ATOM 840 C C . VAL A 1 101 ? -7.190 1.473 20.289 1.00 88.56 101 VAL A C 1
ATOM 842 O O . VAL A 1 101 ? -8.193 2.177 20.350 1.00 88.56 101 VAL A O 1
ATOM 845 N N . GLN A 1 102 ? -6.928 0.514 21.181 1.00 90.94 102 GLN A N 1
ATOM 846 C CA . GLN A 1 102 ? -7.807 0.220 22.313 1.00 90.94 102 GLN A CA 1
ATOM 847 C C . GLN A 1 102 ? -7.984 1.442 23.220 1.00 90.94 102 GLN A C 1
ATOM 849 O O . GLN A 1 102 ? -9.110 1.856 23.465 1.00 90.94 102 GLN A O 1
ATOM 854 N N . GLN A 1 103 ? -6.888 2.100 23.614 1.00 90.00 103 GLN A N 1
ATOM 855 C CA . GLN A 1 103 ? -6.948 3.332 24.412 1.00 90.00 103 GLN A CA 1
ATOM 856 C C . GLN A 1 103 ? -7.771 4.434 23.732 1.00 90.00 103 GLN A C 1
ATOM 858 O O . GLN A 1 103 ? -8.491 5.173 24.400 1.00 90.00 103 GLN A O 1
ATOM 863 N N . LEU A 1 104 ? -7.685 4.548 22.403 1.00 88.75 104 LEU A N 1
ATOM 864 C CA . LEU A 1 104 ? -8.477 5.515 21.648 1.00 88.75 104 LEU A CA 1
ATOM 865 C C . LEU A 1 104 ? -9.969 5.151 21.644 1.00 88.75 104 LEU A C 1
ATOM 867 O O . LEU A 1 104 ? -10.807 6.036 21.809 1.00 88.75 104 LEU A O 1
ATOM 871 N N . ILE A 1 105 ? -10.301 3.865 21.493 1.00 88.69 105 ILE A N 1
ATOM 872 C CA . ILE A 1 105 ? -11.680 3.362 21.576 1.00 88.69 105 ILE A CA 1
ATOM 873 C C . ILE A 1 105 ? -12.251 3.612 22.976 1.00 88.69 105 ILE A C 1
ATOM 875 O O . ILE A 1 105 ? -13.371 4.109 23.090 1.00 88.69 105 ILE A O 1
ATOM 879 N N . ASP A 1 106 ? -11.480 3.343 24.028 1.00 89.44 106 ASP A N 1
ATOM 880 C CA . ASP A 1 106 ? -11.898 3.554 25.417 1.00 89.44 106 ASP A CA 1
ATOM 881 C C . ASP A 1 106 ? -12.100 5.042 25.721 1.00 89.44 106 ASP A C 1
ATOM 883 O O . ASP A 1 106 ? -13.095 5.433 26.340 1.00 89.44 106 ASP A O 1
ATOM 887 N N . TYR A 1 107 ? -11.209 5.898 25.214 1.00 88.12 107 TYR A N 1
ATOM 888 C CA . TYR A 1 107 ? -11.374 7.345 25.302 1.00 88.12 107 TYR A CA 1
ATOM 889 C C . TYR A 1 107 ? -12.660 7.795 24.597 1.00 88.12 107 TYR A C 1
ATOM 891 O O . TYR A 1 107 ? -13.477 8.490 25.204 1.00 88.12 107 TYR A O 1
ATOM 899 N N . MET A 1 108 ? -12.901 7.332 23.365 1.00 86.38 108 MET A N 1
ATOM 900 C CA . MET A 1 108 ? -14.135 7.626 22.631 1.00 86.38 108 MET A CA 1
ATOM 901 C C . MET A 1 108 ? -15.383 7.133 23.371 1.00 86.38 108 MET A C 1
ATOM 903 O O . MET A 1 108 ? -16.362 7.873 23.468 1.00 86.38 108 MET A O 1
ATOM 907 N N . LYS A 1 109 ? -15.347 5.918 23.931 1.00 85.62 109 LYS A N 1
ATOM 908 C CA . LYS A 1 109 ? -16.418 5.363 24.771 1.00 85.62 109 LYS A CA 1
ATOM 909 C C . LYS A 1 109 ? -16.710 6.297 25.944 1.00 85.62 109 LYS A C 1
ATOM 911 O O . LYS A 1 109 ? -17.866 6.655 26.163 1.00 85.62 109 LYS A O 1
ATOM 916 N N . SER A 1 110 ? -15.671 6.745 26.650 1.00 85.88 110 SER A N 1
ATOM 917 C CA . SER A 1 110 ? -15.811 7.645 27.798 1.00 85.88 110 SER A CA 1
ATOM 918 C C . SER A 1 110 ? -16.402 9.010 27.420 1.00 85.88 110 SER A C 1
ATOM 920 O O . SER A 1 110 ? -17.247 9.528 28.151 1.00 85.88 110 SER A O 1
ATOM 922 N N . SER A 1 111 ? -16.025 9.573 26.267 1.00 85.56 111 SER A N 1
ATOM 923 C CA . SER A 1 111 ? -16.568 10.846 25.779 1.00 85.56 111 SER A CA 1
ATOM 924 C C . SER A 1 111 ? -18.031 10.717 25.357 1.00 85.56 111 SER A C 1
ATOM 926 O O . SER A 1 111 ? -18.845 11.566 25.706 1.00 85.56 111 SER A O 1
ATOM 928 N N . ILE A 1 112 ? -18.401 9.619 24.689 1.00 85.00 112 ILE A N 1
ATOM 929 C CA . ILE A 1 112 ? -19.790 9.352 24.283 1.00 85.00 112 ILE A CA 1
ATOM 930 C C . ILE A 1 112 ? -20.708 9.209 25.502 1.00 85.00 112 ILE A C 1
ATOM 932 O O . ILE A 1 112 ? -21.811 9.755 25.495 1.00 85.00 112 ILE A O 1
ATOM 936 N N . VAL A 1 113 ? -20.258 8.502 26.546 1.00 84.31 113 VAL A N 1
ATOM 937 C CA . VAL A 1 113 ? -21.016 8.351 27.801 1.00 84.31 113 VAL A CA 1
ATOM 938 C C . VAL A 1 113 ? -21.163 9.696 28.510 1.00 84.31 113 VAL A C 1
ATOM 940 O O . VAL A 1 113 ? -22.258 10.033 28.951 1.00 84.31 113 VAL A O 1
ATOM 943 N N . ARG A 1 114 ? -20.082 10.481 28.582 1.00 83.75 114 ARG A N 1
ATOM 944 C CA . ARG A 1 114 ? -20.065 11.787 29.255 1.00 83.75 114 ARG A CA 1
ATOM 945 C C . ARG A 1 114 ? -20.993 12.806 28.598 1.00 83.75 114 ARG A C 1
ATOM 947 O O . ARG A 1 114 ? -21.653 13.561 29.299 1.00 83.75 114 ARG A O 1
ATOM 954 N N . GLU A 1 115 ? -21.042 12.825 27.270 1.00 82.50 115 GLU A N 1
ATOM 955 C CA . GLU A 1 115 ? -21.840 13.783 26.496 1.00 82.50 115 GLU A CA 1
ATOM 956 C C . GLU A 1 115 ? -23.249 13.263 26.148 1.00 82.50 115 GLU A C 1
ATOM 958 O O . GLU A 1 115 ? -24.019 13.958 25.487 1.00 82.50 115 GLU A O 1
ATOM 963 N N . GLY A 1 116 ? -23.612 12.044 26.570 1.00 76.62 116 GLY A N 1
ATOM 964 C CA . GLY A 1 116 ? -24.930 11.457 26.290 1.00 76.62 116 GLY A CA 1
ATOM 965 C C . GLY A 1 116 ? -25.203 11.238 24.795 1.00 76.62 116 GLY A C 1
ATOM 966 O O . GLY A 1 116 ? -26.350 11.287 24.342 1.00 76.62 116 GLY A O 1
ATOM 967 N N . LEU A 1 117 ? -24.153 11.030 23.998 1.00 76.44 117 LEU A N 1
ATOM 968 C CA . LEU A 1 117 ? -24.246 10.986 22.542 1.00 76.44 117 LEU A CA 1
ATOM 969 C C . LEU A 1 117 ? -24.860 9.672 22.030 1.00 76.44 117 LEU A C 1
ATOM 971 O O . LEU A 1 117 ? -24.611 8.578 22.539 1.00 76.44 117 LEU A O 1
ATOM 975 N N . LYS A 1 118 ? -25.634 9.755 20.938 1.00 71.81 118 LYS A N 1
ATOM 976 C CA . LYS A 1 118 ? -26.203 8.571 20.271 1.00 71.81 118 LYS A CA 1
ATOM 977 C C . LYS A 1 118 ? -25.111 7.769 19.552 1.00 71.81 118 LYS A C 1
ATOM 979 O O . LYS A 1 118 ? -24.617 8.193 18.506 1.00 71.81 118 LYS A O 1
ATOM 984 N N . LYS A 1 119 ? -24.834 6.559 20.050 1.00 68.75 119 LYS A N 1
ATOM 985 C CA . LYS A 1 119 ? -23.883 5.574 19.490 1.00 68.75 119 LYS A CA 1
ATOM 986 C C . LYS A 1 119 ? -23.989 5.357 17.970 1.00 68.75 119 LYS A C 1
ATOM 988 O O . LYS A 1 119 ? -22.980 5.384 17.274 1.00 68.75 119 LYS A O 1
ATOM 993 N N . SER A 1 120 ? -25.213 5.308 17.436 1.00 67.19 120 SER A N 1
ATOM 994 C CA . SER A 1 120 ? -25.496 5.026 16.018 1.00 67.19 120 SER A CA 1
ATOM 995 C C . SER A 1 120 ? -24.898 6.056 15.051 1.00 67.19 120 SER A C 1
ATOM 997 O O . SER A 1 120 ? -24.727 5.756 13.863 1.00 67.19 120 SER A O 1
ATOM 999 N N . LYS A 1 121 ? -24.596 7.265 15.543 1.00 73.50 121 LYS A N 1
ATOM 1000 C CA . LYS A 1 121 ? -24.000 8.344 14.752 1.00 73.50 121 LYS A CA 1
ATOM 1001 C C . LYS A 1 121 ? -22.489 8.154 14.556 1.00 73.50 121 LYS A C 1
ATOM 1003 O O . LYS A 1 121 ? -21.945 8.666 13.583 1.00 73.50 121 LYS A O 1
ATOM 1008 N N . TYR A 1 122 ? -21.828 7.393 15.430 1.00 76.69 122 TYR A N 1
ATOM 1009 C CA . TYR A 1 122 ? -20.372 7.245 15.457 1.00 76.69 122 TYR A CA 1
ATOM 1010 C C . TYR A 1 122 ? -19.969 5.845 15.000 1.00 76.69 122 TYR A C 1
ATOM 1012 O O . TYR A 1 122 ? -19.831 4.911 15.788 1.00 76.69 122 TYR A O 1
ATOM 1020 N N . LYS A 1 123 ? -19.792 5.709 13.684 1.00 82.69 123 LYS A N 1
ATOM 1021 C CA . LYS A 1 123 ? -19.338 4.473 13.043 1.00 82.69 123 LYS A CA 1
ATOM 1022 C C . LYS A 1 123 ? -17.825 4.515 12.856 1.00 82.69 123 LYS A C 1
ATOM 1024 O O . LYS A 1 123 ? -17.287 5.493 12.344 1.00 82.69 123 LYS A O 1
ATOM 1029 N N . LEU A 1 124 ? -17.157 3.441 13.250 1.00 85.19 124 LEU A N 1
ATOM 1030 C CA . LEU A 1 124 ? -15.720 3.247 13.123 1.00 85.19 124 LEU A CA 1
ATOM 1031 C C . LEU A 1 124 ? -15.407 2.381 11.902 1.00 85.19 124 LEU A C 1
ATOM 1033 O O . LEU A 1 124 ? -16.097 1.399 11.616 1.00 85.19 124 LEU A O 1
ATOM 1037 N N . HIS A 1 125 ? -14.334 2.734 11.202 1.00 88.12 125 HIS A N 1
ATOM 1038 C CA . HIS A 1 125 ? -13.764 1.940 10.120 1.00 88.12 125 HIS A CA 1
ATOM 1039 C C . HIS A 1 125 ? -12.486 1.283 10.628 1.00 88.12 125 HIS A C 1
ATOM 1041 O O . HIS A 1 125 ? -11.474 1.956 10.808 1.00 88.12 125 HIS A O 1
ATOM 1047 N N . LEU A 1 126 ? -12.551 -0.020 10.897 1.00 86.56 126 LEU A N 1
ATOM 1048 C CA . LEU A 1 126 ? -11.437 -0.781 11.461 1.00 86.56 126 LEU A CA 1
ATOM 1049 C C . LEU A 1 126 ? -11.046 -1.906 10.506 1.00 86.56 126 LEU A C 1
ATOM 1051 O O . LEU A 1 126 ? -11.912 -2.561 9.934 1.00 86.56 126 LEU A O 1
ATOM 1055 N N . PHE A 1 127 ? -9.747 -2.133 10.328 1.00 85.06 127 PHE A N 1
ATOM 1056 C CA . PHE A 1 127 ? -9.240 -3.239 9.505 1.00 85.06 127 PHE A CA 1
ATOM 1057 C C . PHE A 1 127 ? -9.167 -4.556 10.283 1.00 85.06 127 PHE A C 1
ATOM 1059 O O . PHE A 1 127 ? -9.342 -5.620 9.698 1.00 85.06 127 PHE A O 1
ATOM 1066 N N . ASN A 1 128 ? -9.006 -4.472 11.606 1.00 85.06 128 ASN A N 1
ATOM 1067 C CA . ASN A 1 128 ? -8.992 -5.617 12.508 1.00 85.06 128 ASN A CA 1
ATOM 1068 C C . ASN A 1 128 ? -10.186 -5.558 13.473 1.00 85.06 128 ASN A C 1
ATOM 1070 O O . ASN A 1 128 ? -10.753 -4.491 13.721 1.00 85.06 128 ASN A O 1
ATOM 1074 N N . THR A 1 129 ? -10.573 -6.712 14.016 1.00 83.75 129 THR A N 1
ATOM 1075 C CA . THR A 1 129 ? -11.689 -6.856 14.968 1.00 83.75 129 THR A CA 1
ATOM 1076 C C . THR A 1 129 ? -11.231 -7.315 16.351 1.00 83.75 129 THR A C 1
ATOM 1078 O O . THR A 1 129 ? -12.053 -7.707 17.169 1.00 83.75 129 THR A O 1
ATOM 1081 N N . ASP A 1 130 ? -9.929 -7.296 16.622 1.00 84.94 130 ASP A N 1
ATOM 1082 C CA . ASP A 1 130 ? -9.294 -7.757 17.860 1.00 84.94 130 ASP A CA 1
ATOM 1083 C C . ASP A 1 130 ? -9.379 -6.735 19.011 1.00 84.94 130 ASP A C 1
ATOM 1085 O O . ASP A 1 130 ? -8.577 -6.765 19.945 1.00 84.94 130 ASP A O 1
ATOM 1089 N N . TYR A 1 131 ? -10.349 -5.825 18.963 1.00 86.69 131 TYR A N 1
ATOM 1090 C CA . TYR A 1 131 ? -10.538 -4.772 19.957 1.00 86.69 131 TYR A CA 1
ATOM 1091 C C . TYR A 1 131 ? -11.686 -5.111 20.907 1.00 86.69 131 TYR A C 1
ATOM 1093 O O . TYR A 1 131 ? -12.655 -5.774 20.534 1.00 86.69 131 TYR A O 1
ATOM 1101 N N . GLU A 1 132 ? -11.588 -4.636 22.140 1.00 84.19 132 GLU A N 1
ATOM 1102 C CA . GLU A 1 132 ? -12.651 -4.758 23.129 1.00 84.19 132 GLU A CA 1
ATOM 1103 C C . GLU A 1 132 ? -13.712 -3.673 22.916 1.00 84.19 132 GLU A C 1
ATOM 1105 O O . GLU A 1 132 ? -13.446 -2.606 22.360 1.00 84.19 132 GLU A O 1
ATOM 1110 N N . SER A 1 133 ? -14.935 -3.929 23.387 1.00 84.25 133 SER A N 1
ATOM 1111 C CA . SER A 1 133 ? -16.053 -2.973 23.318 1.00 84.25 133 SER A CA 1
ATOM 1112 C C . SER A 1 133 ? -16.423 -2.498 21.900 1.00 84.25 133 SER A C 1
ATOM 1114 O O . SER A 1 133 ? -17.008 -1.427 21.751 1.00 84.25 133 SER A O 1
ATOM 1116 N N . ILE A 1 134 ? -16.154 -3.285 20.853 1.00 85.88 134 ILE A N 1
ATOM 1117 C CA . ILE A 1 134 ? -16.633 -3.009 19.488 1.00 85.88 134 ILE A CA 1
ATOM 1118 C C . ILE A 1 134 ? -17.680 -4.030 19.040 1.00 85.88 134 ILE A C 1
ATOM 1120 O O . ILE A 1 134 ? -17.590 -5.221 19.327 1.00 85.88 134 ILE A O 1
ATOM 1124 N N . MET A 1 135 ? -18.685 -3.560 18.307 1.00 84.69 135 MET A N 1
ATOM 1125 C CA . MET A 1 135 ? -19.705 -4.384 17.666 1.00 84.69 135 MET A CA 1
ATOM 1126 C C . MET A 1 135 ? -19.578 -4.251 16.151 1.00 84.69 135 MET A C 1
ATOM 1128 O O . MET A 1 135 ? -19.678 -3.152 15.606 1.00 84.69 135 MET A O 1
ATOM 1132 N N . VAL A 1 136 ? -19.363 -5.370 15.459 1.00 86.81 136 VAL A N 1
ATOM 1133 C CA . VAL A 1 136 ? -19.243 -5.394 13.997 1.00 86.81 136 VAL A CA 1
ATOM 1134 C C . VAL A 1 136 ? -20.637 -5.332 13.369 1.00 86.81 136 VAL A C 1
ATOM 1136 O O . VAL A 1 136 ? -21.427 -6.260 13.506 1.00 86.81 136 VAL A O 1
ATOM 1139 N N . LEU A 1 137 ? -20.921 -4.254 12.641 1.00 85.25 137 LEU A N 1
ATOM 1140 C CA . LEU A 1 137 ? -22.167 -4.055 11.896 1.00 85.25 137 LEU A CA 1
ATOM 1141 C C . LEU A 1 137 ? -22.105 -4.663 10.491 1.00 85.25 137 LEU A C 1
ATOM 1143 O O . LEU A 1 137 ? -23.073 -5.244 10.012 1.00 85.25 137 LEU A O 1
ATOM 1147 N N . LYS A 1 138 ? -20.977 -4.483 9.793 1.00 85.50 138 LYS A N 1
ATOM 1148 C CA . LYS A 1 138 ? -20.783 -4.970 8.417 1.00 85.50 138 LYS A CA 1
ATOM 1149 C C . LYS A 1 138 ? -1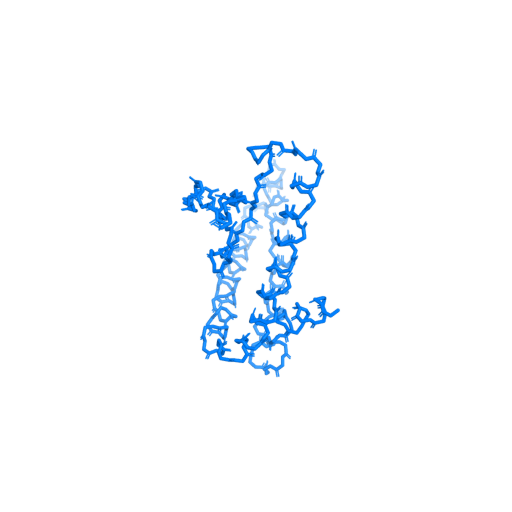9.351 -5.439 8.205 1.00 85.50 138 LYS A C 1
ATOM 1151 O O . LYS A 1 138 ? -18.416 -4.688 8.496 1.00 85.50 138 LYS A O 1
ATOM 1156 N N . LYS A 1 139 ? -19.200 -6.635 7.638 1.00 87.12 139 LYS A N 1
ATOM 1157 C CA . LYS A 1 139 ? -17.913 -7.248 7.278 1.00 87.12 139 LYS A CA 1
ATOM 1158 C C . LYS A 1 139 ? -17.356 -6.684 5.956 1.00 87.12 139 LYS A C 1
ATOM 1160 O O . LYS A 1 139 ? -18.132 -6.116 5.177 1.00 87.12 139 LYS A O 1
ATOM 1165 N N . PRO A 1 140 ? -16.037 -6.793 5.722 1.00 88.00 140 PRO A N 1
ATOM 1166 C CA . PRO A 1 140 ? -15.435 -6.512 4.428 1.00 88.00 140 PRO A CA 1
ATOM 1167 C C . PRO A 1 140 ? -15.943 -7.501 3.370 1.00 88.00 140 PRO A C 1
ATOM 1169 O O . PRO A 1 140 ? -16.332 -8.627 3.680 1.00 88.00 140 PRO A O 1
ATOM 1172 N N . GLY A 1 141 ? -15.963 -7.049 2.122 1.00 83.62 141 GLY A N 1
ATOM 1173 C CA . GLY A 1 141 ? -16.407 -7.803 0.952 1.00 83.62 141 GLY A CA 1
ATOM 1174 C C . GLY A 1 141 ? -15.731 -7.256 -0.304 1.00 83.62 141 GLY A C 1
ATOM 1175 O O . GLY A 1 141 ? -14.772 -6.500 -0.205 1.00 83.62 141 GLY A O 1
ATOM 1176 N N . ILE A 1 142 ? -16.251 -7.578 -1.490 1.00 75.50 142 ILE A N 1
ATOM 1177 C CA . ILE A 1 142 ? -15.588 -7.271 -2.776 1.00 75.50 142 ILE A CA 1
ATOM 1178 C C . ILE A 1 142 ? -15.298 -5.768 -2.962 1.00 75.50 142 ILE A C 1
ATOM 1180 O O . ILE A 1 142 ? -14.259 -5.397 -3.492 1.00 75.50 142 ILE A O 1
ATOM 1184 N N . LEU A 1 143 ? -16.198 -4.895 -2.504 1.00 77.31 143 LEU A N 1
ATOM 1185 C CA . LEU A 1 143 ? -16.075 -3.438 -2.657 1.00 77.31 143 LEU A CA 1
ATOM 1186 C C . LEU A 1 143 ? -15.450 -2.741 -1.442 1.00 77.31 143 LEU A C 1
ATOM 1188 O O . LEU A 1 143 ? -15.284 -1.522 -1.448 1.00 77.31 143 LEU A O 1
ATOM 1192 N N . ARG A 1 144 ? -15.185 -3.471 -0.355 1.00 73.19 144 ARG A N 1
ATOM 1193 C CA . ARG A 1 144 ? -14.890 -2.859 0.939 1.00 73.19 144 ARG A CA 1
ATOM 1194 C C . ARG A 1 144 ? -13.873 -3.662 1.728 1.00 73.19 144 ARG A C 1
ATOM 1196 O O . ARG A 1 144 ? -14.162 -4.772 2.155 1.00 73.19 144 ARG A O 1
ATOM 1203 N N . GLU A 1 145 ? -12.750 -3.025 2.027 1.00 83.50 145 GLU A N 1
ATOM 1204 C CA . GLU A 1 145 ? -11.602 -3.655 2.692 1.00 83.50 145 GLU A CA 1
ATOM 1205 C C . GLU A 1 145 ? -11.635 -3.574 4.229 1.00 83.50 145 GLU A C 1
ATOM 1207 O O . GLU A 1 145 ? -10.797 -4.168 4.896 1.00 83.50 145 GLU A O 1
ATOM 1212 N N . TYR A 1 146 ? -12.592 -2.848 4.818 1.00 85.31 146 TYR A N 1
ATOM 1213 C CA . TYR A 1 146 ? -12.651 -2.584 6.262 1.00 85.31 146 TYR A CA 1
ATOM 1214 C C . TYR A 1 146 ? -13.976 -3.031 6.900 1.00 85.31 146 TYR A C 1
ATOM 1216 O O . TYR A 1 146 ? -15.020 -3.101 6.246 1.00 85.31 146 TYR A O 1
ATOM 1224 N N . TYR A 1 147 ? -13.951 -3.287 8.208 1.00 86.75 147 TYR A N 1
ATOM 1225 C CA . TYR A 1 147 ? -15.118 -3.575 9.044 1.00 86.75 147 TYR A CA 1
ATOM 1226 C C . TYR A 1 147 ? -15.825 -2.286 9.460 1.00 86.75 147 TYR A C 1
ATOM 1228 O O . TYR A 1 147 ? -15.204 -1.240 9.656 1.00 86.75 147 TYR A O 1
ATOM 1236 N N . LEU A 1 148 ? -17.162 -2.331 9.531 1.00 86.88 148 LEU A N 1
ATOM 1237 C CA . LEU A 1 148 ? -17.969 -1.216 10.043 1.00 86.88 148 LEU A CA 1
ATOM 1238 C C . LEU A 1 148 ? -18.278 -1.580 11.468 1.00 86.88 148 LEU A C 1
ATOM 1240 O O . LEU A 1 148 ? -18.990 -2.560 11.679 1.00 86.88 148 LEU A O 1
ATOM 1244 N N . CYS A 1 149 ? -17.745 -0.818 12.403 1.00 86.25 149 CYS A N 1
ATOM 1245 C CA . CYS A 1 149 ? -17.901 -1.104 13.812 1.00 86.25 149 CYS A CA 1
ATOM 1246 C C . CYS A 1 149 ? -18.642 0.039 14.500 1.00 86.25 149 CYS A C 1
ATOM 1248 O O . CYS A 1 149 ? -18.547 1.196 14.096 1.00 86.25 149 CYS A O 1
ATOM 1250 N N . GLU A 1 150 ? -19.379 -0.291 15.545 1.00 86.25 150 GLU A N 1
ATOM 1251 C CA . GLU A 1 150 ? -19.960 0.661 16.487 1.00 86.25 150 GLU A CA 1
ATOM 1252 C C . GLU A 1 150 ? -19.409 0.355 17.881 1.00 86.25 150 GLU A C 1
ATOM 1254 O O . GLU A 1 150 ? -19.092 -0.796 18.187 1.00 86.25 150 GLU A O 1
ATOM 1259 N N . ILE A 1 151 ? -19.263 1.374 18.725 1.00 82.44 151 ILE A N 1
ATOM 1260 C CA . ILE A 1 151 ? -18.780 1.182 20.095 1.00 82.44 151 ILE A CA 1
ATOM 1261 C C . ILE A 1 151 ? -19.912 0.585 20.937 1.00 82.44 151 ILE A C 1
ATOM 1263 O O . ILE A 1 151 ? -21.009 1.143 21.030 1.00 82.44 151 ILE A O 1
ATOM 1267 N N . ASN A 1 152 ? -19.640 -0.551 21.573 1.00 80.06 152 ASN A N 1
ATOM 1268 C CA . ASN A 1 152 ? -20.542 -1.158 22.534 1.00 80.06 152 ASN A CA 1
ATOM 1269 C C . ASN A 1 152 ? -20.391 -0.459 23.894 1.00 80.06 152 ASN A C 1
ATOM 1271 O O . ASN A 1 152 ? -19.349 -0.528 24.544 1.00 80.06 152 ASN A O 1
ATOM 1275 N N . LEU A 1 153 ? -21.453 0.222 24.321 1.00 70.06 153 LEU A N 1
ATOM 1276 C CA . LEU A 1 153 ? -21.516 0.908 25.612 1.00 70.06 153 LEU A CA 1
ATOM 1277 C C . LEU A 1 153 ? -21.939 -0.013 26.764 1.00 70.06 153 LEU A C 1
ATOM 1279 O O . LEU A 1 153 ? -21.973 0.450 27.900 1.00 70.06 153 LEU A O 1
ATOM 1283 N N . LYS A 1 154 ? -22.281 -1.285 26.503 1.00 58.50 154 LYS A N 1
ATOM 1284 C CA . LYS A 1 154 ? -22.607 -2.214 27.590 1.00 58.50 154 LYS A CA 1
ATOM 1285 C C . LYS A 1 154 ? -21.359 -2.458 28.445 1.00 58.50 154 LYS A C 1
ATOM 1287 O O . LYS A 1 154 ? -20.292 -2.768 27.911 1.00 58.50 154 LYS A O 1
ATOM 1292 N N . SER A 1 155 ? -21.532 -2.195 29.741 1.00 47.75 155 SER A N 1
ATOM 1293 C CA . SER A 1 155 ? -20.608 -2.527 30.825 1.00 47.75 155 SER A CA 1
ATOM 1294 C C . SER A 1 155 ? -20.486 -4.030 31.001 1.00 47.75 155 SER A C 1
ATOM 1296 O O . SER A 1 155 ? -21.459 -4.739 30.654 1.00 47.75 155 SER A O 1
#

pLDDT: mean 83.6, std 6.22, range [47.75, 91.38]

Sequence (155 aa):
VIRKTLDYVANLPARDPSAKRWATVYLLIRLSLRITFVLFLFSLFLTTTNPELGFYLLYVATALLYISMIVRWYSLNKVLDFYALNHHLMEGASRRLRNYVQQLIDYMKSSIVREGLKKSKYKLHLFNTDYESIMVLKKPGILREYYLCEINLKS

Foldseek 3Di:
DLVVLVVCVVCVLVVDPVSVVLVVLLVVLVVVLVVLVVQLVVLVVVCVVPVPVSVVSNVVSVVSNVVSVVSNVVSVVVNVVVCVVVVVVCPVSVVVNQVVVQVVLVVVLVVCVVVVHDQVVDKDWAQDDPHPQKDFPDDADDVGNTTTITGHNDD

Radius of gyration: 23.3 Å; chains: 1; bounding box: 45×29×70 Å

Secondary structure (DSSP, 8-state):
-HHHHHHHHHTHHHHSHHHHHHHHHHHHHHHHHHHHHHHHHHHHHHHHH-HHHHHHHHHHHHHHHHHHHHHHHHHHHHHHHHHHHTHHHHHHHHHHHHHHHHHHHHHHHHHHHHTT--GGG-EEEES----TTEEEEE--BTTB-SEEEEE----